Protein AF-A0A6J3CY09-F1 (afdb_monomer)

Foldseek 3Di:
DVVVVVVVVVVVVVVPPDDPAPPLLVLLVVLLVLLVLLLVFWAQPPFFFAFADAPDDPLCLQVRLQSLLVRLVRIDTNDPVCVVSSVVSNVSSNPRSDDDPVDHDPDHSVNGDGDTPNVRSVSVSVSSVVVSCVSVVVCVVVVVVVVVVVVVVVVVVVVVVVVVVVVVVVVPDD

InterPro domains:
  IPR003443 Interleukin-15/Interleukin-21 family [PF02372] (10-129)
  IPR003443 Interleukin-15/Interleukin-21 family [PTHR14356] (4-133)
  IPR009079 Four-helical cytokine-like, core [G3DSA:1.20.1250.70] (20-146)
  IPR009079 Four-helical cytokine-like, core [SSF47266] (6-138)

Radius of gyration: 26.11 Å; Cα contacts (8 Å, |Δi|>4): 141; chains: 1; bounding box: 59×50×76 Å

pLDDT: mean 73.61, std 18.9, range [31.91, 94.44]

Organism: Aythya fuligula (NCBI:txid219594)

Mean predicted aligned error: 14.26 Å

Nearest PDB structures (foldseek):
  3tgx-assembly5_J  TM=8.706E-01  e=1.732E-06  Homo sapiens
  3tgx-assembly6_L  TM=8.379E-01  e=5.590E-06  Homo sapiens
  3tgx-assembly2_D  TM=8.261E-01  e=8.424E-06  Homo sapiens
  2z3q-assembly1_A  TM=7.181E-01  e=8.615E-04  Homo sapiens
  2z3r-assembly1_A  TM=6.491E-01  e=2.199E-03  Homo sapiens

Solvent-accessible surface area (backbone atoms only — not comparable to full-atom values): 9999 Å² total; per-residue (Å²): 118,68,72,60,52,53,53,49,52,56,53,54,62,64,66,71,75,79,75,90,62,65,65,61,57,52,50,47,54,50,49,48,54,40,48,58,56,44,59,79,32,40,32,61,72,98,52,71,56,32,40,35,68,73,83,65,54,82,80,29,46,62,54,44,52,51,32,47,34,60,30,56,72,58,58,48,50,56,44,80,89,41,32,69,59,34,56,54,39,48,63,59,59,56,46,84,87,67,77,88,77,86,64,77,57,89,75,54,59,81,76,32,58,65,32,48,51,58,56,34,49,50,45,50,45,52,52,50,49,52,52,45,50,52,63,49,50,55,45,53,58,48,47,55,46,51,52,50,52,51,49,54,51,50,54,51,51,49,54,55,48,53,58,50,59,57,53,61,62,65,76,75,73,130

Secondary structure (DSSP, 8-state):
-HHHHHHHHHHHHHHTSSSSSHHHHHHHHHHHHHHHHHHHHB--SS----B---S--GGGHHHHHHHHHHHHTT--BSSSTTHHHHHHHHHHHTS--S---S---S--GGGSPB--HHHHHHHHHHHHHHHHHHHHHHHHHHHHHHHHHHHHHHHHHHHHHHHHHHHHTTTT--

Sequence (174 aa):
MERMIIFCMLFFCSSMVLTATPQKAMKYKQLLKTIDQLKDVVKDKDAELPHTPENPVDECLFTAVTCFQKGILKLQPKNSQVNSTFIKTVNILKRPILKDSGKQCESTCESYEKKTPKEFLQSFSKLMKKLYVKHVVQKETVGNSIESFAKIQKDHIYQFLLVNEMGDLVIKGN

Structure (mmCIF, N/CA/C/O backbone):
data_AF-A0A6J3CY09-F1
#
_entry.id   AF-A0A6J3CY09-F1
#
loop_
_atom_site.group_PDB
_atom_site.id
_atom_site.type_symbol
_atom_site.label_atom_id
_atom_site.label_alt_id
_atom_site.label_comp_id
_atom_site.label_asym_id
_atom_site.label_entity_id
_atom_site.label_seq_id
_atom_site.pdbx_PDB_ins_code
_atom_site.Cartn_x
_atom_site.Cartn_y
_atom_site.Cartn_z
_atom_site.occupancy
_atom_site.B_iso_or_equiv
_atom_site.auth_seq_id
_atom_site.auth_comp_id
_atom_site.auth_asym_id
_atom_site.auth_atom_id
_atom_site.pdbx_PDB_model_num
ATOM 1 N N . MET A 1 1 ? 39.972 -29.788 -26.356 1.00 52.06 1 MET A N 1
ATOM 2 C CA . MET A 1 1 ? 39.156 -29.336 -25.202 1.00 52.06 1 MET A CA 1
ATOM 3 C C . MET A 1 1 ? 38.568 -27.931 -25.385 1.00 52.06 1 MET A C 1
ATOM 5 O O . MET A 1 1 ? 37.606 -27.605 -24.707 1.00 52.06 1 MET A O 1
ATOM 9 N N . GLU A 1 2 ? 39.047 -27.131 -26.343 1.00 54.59 2 GLU A N 1
ATOM 10 C CA . GLU A 1 2 ? 38.562 -25.759 -26.597 1.00 54.59 2 GLU A CA 1
ATOM 11 C C . GLU A 1 2 ? 37.096 -25.672 -27.051 1.00 54.59 2 GLU A C 1
ATOM 13 O O . GLU A 1 2 ? 36.364 -24.798 -26.593 1.00 54.59 2 GLU A O 1
ATOM 18 N N . ARG A 1 3 ? 36.613 -26.619 -27.873 1.00 59.78 3 ARG A N 1
ATOM 19 C CA . ARG A 1 3 ? 35.208 -26.624 -28.329 1.00 59.78 3 ARG A CA 1
ATOM 20 C C . ARG A 1 3 ? 34.206 -26.792 -27.176 1.00 59.78 3 ARG A C 1
ATOM 22 O O . ARG A 1 3 ? 33.120 -26.231 -27.237 1.00 59.78 3 ARG A O 1
ATOM 29 N N . MET A 1 4 ? 34.583 -27.489 -26.100 1.00 65.06 4 MET A N 1
ATOM 30 C CA . MET A 1 4 ? 33.733 -27.679 -24.914 1.00 65.06 4 MET A CA 1
ATOM 31 C C . MET A 1 4 ? 33.558 -26.378 -24.112 1.00 65.06 4 MET A C 1
ATOM 33 O O . MET A 1 4 ? 32.485 -26.124 -23.573 1.00 65.06 4 MET A O 1
ATOM 37 N N . ILE A 1 5 ? 34.587 -25.523 -24.085 1.00 66.19 5 ILE A N 1
ATOM 38 C CA . ILE A 1 5 ? 34.571 -24.233 -23.377 1.00 66.19 5 ILE A CA 1
ATOM 39 C C . ILE A 1 5 ? 33.628 -23.243 -24.074 1.00 66.19 5 ILE A C 1
ATOM 41 O O . ILE A 1 5 ? 32.898 -22.516 -23.403 1.00 66.19 5 ILE A O 1
ATOM 45 N N . ILE A 1 6 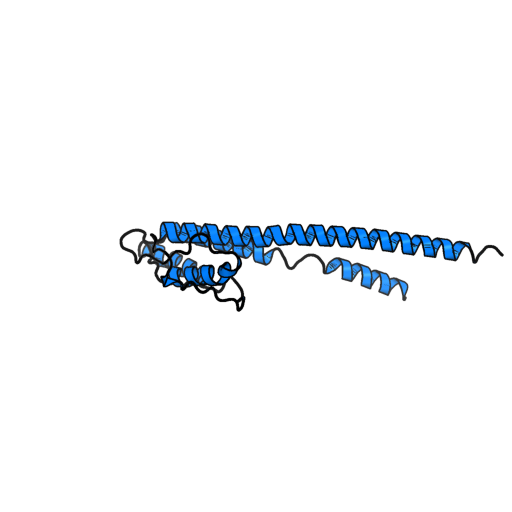? 33.582 -23.261 -25.411 1.00 65.19 6 ILE A N 1
ATOM 46 C CA . ILE A 1 6 ? 32.690 -22.402 -26.206 1.00 65.19 6 ILE A CA 1
ATOM 47 C C . ILE A 1 6 ? 31.219 -22.769 -25.958 1.00 65.19 6 ILE A C 1
ATOM 49 O O . ILE A 1 6 ? 30.402 -21.884 -25.705 1.00 65.19 6 ILE A O 1
ATOM 53 N N . PHE A 1 7 ? 30.881 -24.064 -25.941 1.00 59.38 7 PHE A N 1
ATOM 54 C CA . PHE A 1 7 ? 29.528 -24.517 -25.591 1.00 59.38 7 PHE A CA 1
ATOM 55 C C . PHE A 1 7 ? 29.140 -24.135 -24.159 1.00 59.38 7 PHE A C 1
ATOM 57 O O . PHE A 1 7 ? 28.015 -23.691 -23.934 1.00 59.38 7 PHE A O 1
ATOM 64 N N . CYS A 1 8 ? 30.069 -24.236 -23.203 1.00 55.56 8 CYS A N 1
ATOM 65 C CA . CYS A 1 8 ? 29.834 -23.794 -21.830 1.00 55.56 8 CYS A CA 1
ATOM 66 C C . CYS A 1 8 ? 29.591 -22.281 -21.743 1.00 55.56 8 CYS A C 1
ATOM 68 O O . CYS A 1 8 ? 28.641 -21.868 -21.086 1.00 55.56 8 CYS A O 1
ATOM 70 N N . MET A 1 9 ? 30.377 -21.453 -22.438 1.00 61.78 9 MET A N 1
ATOM 71 C CA . MET A 1 9 ? 30.157 -20.001 -22.493 1.00 61.78 9 MET A CA 1
ATOM 72 C C . MET A 1 9 ? 28.776 -19.663 -23.081 1.00 61.78 9 MET A C 1
ATOM 74 O O . MET A 1 9 ? 28.031 -18.887 -22.487 1.00 61.78 9 MET A O 1
ATOM 78 N N . LEU A 1 10 ? 28.370 -20.308 -24.180 1.0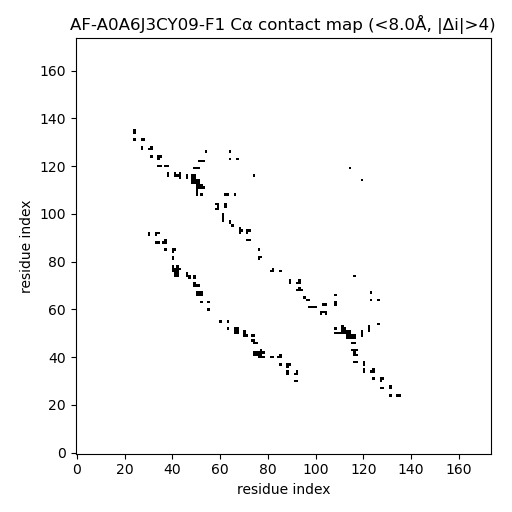0 61.31 10 LEU A N 1
ATOM 79 C CA . LEU A 1 10 ? 27.063 -20.075 -24.812 1.00 61.31 10 LEU A CA 1
ATOM 80 C C . LEU A 1 10 ? 25.881 -20.555 -23.943 1.00 61.31 10 LEU A C 1
ATOM 82 O O . LEU A 1 10 ? 24.854 -19.876 -23.851 1.00 61.31 10 LEU A O 1
ATOM 86 N N . PHE A 1 11 ? 26.027 -21.689 -23.254 1.00 57.47 11 PHE A N 1
ATOM 87 C CA . PHE A 1 11 ? 25.000 -22.243 -22.364 1.00 57.47 11 PHE A CA 1
ATOM 88 C C . PHE A 1 11 ? 24.839 -21.425 -21.069 1.00 57.47 11 PHE A C 1
ATOM 90 O O . PHE A 1 11 ? 23.716 -21.156 -20.631 1.00 57.47 11 PHE A O 1
ATOM 97 N N . PHE A 1 12 ? 25.945 -20.948 -20.487 1.00 53.91 12 PHE A N 1
ATOM 98 C CA . PHE A 1 12 ? 25.910 -20.074 -19.310 1.00 53.91 12 PHE A CA 1
ATOM 99 C C . PHE A 1 12 ? 25.369 -18.673 -19.637 1.00 53.91 12 PHE A C 1
ATOM 101 O O . PHE A 1 12 ? 24.571 -18.146 -18.859 1.00 53.91 12 PHE A O 1
ATOM 108 N N . CYS A 1 13 ? 25.689 -18.101 -20.806 1.00 51.88 13 CYS A N 1
ATOM 109 C CA . CYS A 1 13 ? 25.106 -16.829 -21.258 1.00 51.88 13 CYS A CA 1
ATOM 110 C C . CYS A 1 13 ? 23.584 -16.913 -21.468 1.00 51.88 13 CYS A C 1
ATOM 112 O O . CYS A 1 13 ? 22.866 -15.965 -21.153 1.00 51.88 13 CYS A O 1
ATOM 114 N N . SER A 1 14 ? 23.076 -18.063 -21.919 1.00 52.50 14 SER A N 1
ATOM 115 C CA . SER A 1 14 ? 21.634 -18.307 -22.092 1.00 52.50 14 SER A CA 1
ATOM 116 C C . SER A 1 14 ? 20.883 -18.424 -20.756 1.00 52.50 14 SER A C 1
ATOM 118 O O . SER A 1 14 ? 19.696 -18.114 -20.665 1.00 52.50 14 SER A O 1
ATOM 120 N N . SER A 1 15 ? 21.581 -18.841 -19.696 1.00 50.69 15 SER A N 1
ATOM 121 C CA . SER A 1 15 ? 20.988 -19.148 -18.388 1.00 50.69 15 SER A CA 1
ATOM 122 C C . SER A 1 15 ? 20.840 -17.924 -17.470 1.00 50.69 15 SER A C 1
ATOM 124 O O . SER A 1 15 ? 20.097 -17.974 -16.490 1.00 50.69 15 SER A O 1
ATOM 126 N N . MET A 1 16 ? 21.504 -16.802 -17.777 1.00 49.22 16 MET A N 1
ATOM 127 C CA . MET A 1 16 ? 21.447 -15.581 -16.954 1.00 49.22 16 MET A CA 1
ATOM 128 C C . MET A 1 16 ? 20.285 -14.630 -17.291 1.00 49.22 16 MET A C 1
ATOM 130 O O . MET A 1 16 ? 20.126 -13.607 -16.627 1.00 49.22 16 MET A O 1
ATOM 134 N N . VAL A 1 17 ? 19.443 -14.940 -18.283 1.00 53.47 17 VAL A N 1
ATOM 135 C CA . VAL A 1 17 ? 18.481 -13.956 -18.817 1.00 53.47 17 VAL A CA 1
ATOM 136 C C . VAL A 1 17 ? 17.146 -13.874 -18.055 1.00 53.47 17 VAL A C 1
ATOM 138 O O . VAL A 1 17 ? 16.421 -12.899 -18.239 1.00 53.47 17 VAL A O 1
ATOM 141 N N . LEU A 1 18 ? 16.785 -14.794 -17.144 1.00 51.09 18 LEU A N 1
ATOM 142 C CA . LEU A 1 18 ? 15.369 -14.866 -16.737 1.00 51.09 18 LEU A CA 1
ATOM 143 C C . LEU A 1 18 ? 15.044 -15.227 -15.278 1.00 51.09 18 LEU A C 1
ATOM 145 O O . LEU A 1 18 ? 14.261 -16.140 -15.048 1.00 51.09 18 LEU A O 1
ATOM 149 N N . THR A 1 19 ? 15.538 -14.504 -14.262 1.00 47.03 19 THR A N 1
ATOM 150 C CA . THR A 1 19 ? 15.050 -14.755 -12.875 1.00 47.03 19 THR A CA 1
ATOM 151 C C . THR A 1 19 ? 14.892 -13.555 -11.929 1.00 47.03 19 THR A C 1
ATOM 153 O O . THR A 1 19 ? 14.309 -13.710 -10.856 1.00 47.03 19 THR A O 1
ATOM 156 N N . ALA A 1 20 ? 15.266 -12.323 -12.288 1.00 50.03 20 ALA A N 1
ATOM 157 C CA . ALA A 1 20 ? 15.154 -11.181 -11.356 1.00 50.03 20 ALA A CA 1
ATOM 158 C C . ALA A 1 20 ? 13.727 -10.581 -11.213 1.00 50.03 20 ALA A C 1
ATOM 160 O O . ALA A 1 20 ? 13.505 -9.597 -10.498 1.00 50.03 20 ALA A O 1
ATOM 161 N N . THR A 1 21 ? 12.731 -11.130 -11.911 1.00 53.75 21 THR A N 1
ATOM 162 C CA . THR A 1 21 ? 11.445 -10.476 -12.199 1.00 53.75 21 THR A CA 1
ATOM 163 C C . THR A 1 21 ? 10.211 -10.938 -11.394 1.00 53.75 21 THR A C 1
ATOM 165 O O . THR A 1 21 ? 9.364 -10.060 -11.169 1.00 53.75 21 THR A O 1
ATOM 168 N N . PRO A 1 22 ? 10.070 -12.186 -10.888 1.00 61.81 22 PRO A N 1
ATOM 169 C CA . PRO A 1 22 ? 8.864 -12.616 -10.159 1.00 61.81 22 PRO A CA 1
ATOM 170 C C . PRO A 1 22 ? 8.693 -11.909 -8.809 1.00 61.81 22 PRO A C 1
ATOM 172 O O . PRO A 1 22 ? 7.585 -11.558 -8.404 1.00 61.81 22 PRO A O 1
ATOM 175 N N . GLN A 1 23 ? 9.806 -11.632 -8.125 1.00 68.25 23 GLN A N 1
ATOM 176 C CA . GLN A 1 23 ? 9.780 -11.165 -6.739 1.00 68.25 23 GLN A CA 1
ATOM 177 C C . GLN A 1 23 ? 9.115 -9.791 -6.573 1.00 68.25 23 GLN A C 1
ATOM 179 O O . GLN A 1 23 ? 8.347 -9.589 -5.636 1.00 68.25 23 GLN A O 1
ATOM 184 N N . LYS A 1 24 ? 9.371 -8.828 -7.472 1.00 70.50 24 LYS A N 1
ATOM 185 C CA . LYS A 1 24 ? 8.769 -7.482 -7.369 1.00 70.50 24 LYS A CA 1
ATOM 186 C C . LYS A 1 24 ? 7.265 -7.501 -7.653 1.00 70.50 24 LYS A C 1
ATOM 188 O O . LYS A 1 24 ? 6.509 -6.857 -6.936 1.00 70.50 24 LYS A O 1
ATOM 193 N N . ALA A 1 25 ? 6.823 -8.269 -8.649 1.00 75.50 25 ALA A N 1
ATOM 194 C CA . ALA A 1 25 ? 5.404 -8.400 -8.983 1.00 75.50 25 ALA A CA 1
ATOM 195 C C . ALA A 1 25 ? 4.612 -9.051 -7.835 1.00 75.50 25 ALA A C 1
ATOM 197 O O . ALA A 1 25 ? 3.548 -8.559 -7.457 1.00 75.50 25 ALA A O 1
ATOM 198 N N . MET A 1 26 ? 5.172 -10.100 -7.221 1.00 80.00 26 MET A N 1
ATOM 199 C CA . MET A 1 26 ? 4.592 -10.727 -6.031 1.00 80.00 26 MET A CA 1
ATOM 200 C C . MET A 1 26 ? 4.504 -9.751 -4.849 1.00 80.00 26 MET A C 1
ATOM 202 O O . MET A 1 26 ? 3.468 -9.704 -4.188 1.00 80.00 26 MET A O 1
ATOM 206 N N . LYS A 1 27 ? 5.531 -8.913 -4.630 1.00 84.44 27 LYS A N 1
ATOM 207 C CA . LYS A 1 27 ? 5.509 -7.863 -3.594 1.00 84.44 27 LYS A CA 1
ATOM 208 C C . LYS A 1 27 ? 4.362 -6.871 -3.799 1.00 84.44 27 LYS A C 1
ATOM 210 O O . LYS A 1 27 ? 3.620 -6.616 -2.858 1.00 84.44 27 LYS A O 1
ATOM 215 N N . TYR A 1 28 ? 4.157 -6.359 -5.014 1.00 84.12 28 TYR A N 1
ATOM 216 C CA . TYR A 1 28 ? 3.038 -5.444 -5.291 1.00 84.12 28 TYR A CA 1
ATOM 217 C C . TYR A 1 28 ? 1.672 -6.106 -5.100 1.00 84.12 28 TYR A C 1
ATOM 219 O O . TYR A 1 28 ? 0.778 -5.509 -4.503 1.00 84.12 28 TYR A O 1
ATOM 227 N N . LYS A 1 29 ? 1.517 -7.362 -5.533 1.00 86.81 29 LYS A N 1
ATOM 228 C CA . LYS A 1 29 ? 0.283 -8.129 -5.306 1.00 86.81 29 LYS A CA 1
ATOM 229 C C . LYS A 1 29 ? 0.005 -8.317 -3.811 1.00 86.81 29 LYS A C 1
ATOM 231 O O . LYS A 1 29 ? -1.133 -8.166 -3.371 1.00 86.81 29 LYS A O 1
ATOM 236 N N . GLN A 1 30 ? 1.043 -8.596 -3.021 1.00 90.56 30 GLN A N 1
ATOM 237 C CA . GLN A 1 30 ? 0.937 -8.701 -1.567 1.00 90.56 30 GLN A CA 1
ATOM 238 C C . GLN A 1 30 ? 0.557 -7.361 -0.922 1.00 90.56 30 GLN A C 1
ATOM 240 O O . GLN A 1 30 ? -0.294 -7.340 -0.033 1.00 90.56 30 GLN A O 1
ATOM 245 N N . LEU A 1 31 ? 1.137 -6.249 -1.383 1.00 91.06 31 LEU A N 1
ATOM 246 C CA . LEU A 1 31 ? 0.805 -4.906 -0.899 1.00 91.06 31 LEU A CA 1
ATOM 247 C C . LEU A 1 31 ? -0.657 -4.561 -1.181 1.00 91.06 31 LEU A C 1
ATOM 249 O O . LEU A 1 31 ? -1.352 -4.129 -0.269 1.00 91.06 31 LEU A O 1
ATOM 253 N N . LEU A 1 32 ? -1.153 -4.831 -2.391 1.00 91.94 32 LEU A N 1
ATOM 254 C CA . LEU A 1 32 ? -2.561 -4.616 -2.740 1.00 91.94 32 LEU A CA 1
ATOM 255 C C . LEU A 1 32 ? -3.503 -5.409 -1.829 1.00 91.94 32 LEU A C 1
ATOM 257 O O . LEU A 1 32 ? -4.424 -4.832 -1.259 1.00 91.94 32 LEU A O 1
ATOM 261 N N . LYS A 1 33 ? -3.212 -6.696 -1.602 1.00 92.94 33 LYS A N 1
ATOM 262 C CA . LYS A 1 33 ? -3.979 -7.527 -0.662 1.00 92.94 33 LYS A CA 1
ATOM 263 C C . LYS A 1 33 ? -3.941 -6.971 0.766 1.00 92.94 33 LYS A C 1
ATOM 265 O O . LYS A 1 33 ? -4.950 -6.994 1.459 1.00 92.94 33 LYS A O 1
ATOM 270 N N . THR A 1 34 ? -2.789 -6.462 1.198 1.00 93.12 34 THR A N 1
ATOM 271 C CA . THR A 1 34 ? -2.622 -5.853 2.528 1.00 93.12 34 THR A CA 1
ATOM 272 C C . THR A 1 34 ? -3.432 -4.558 2.655 1.00 93.12 34 THR A C 1
ATOM 274 O O . THR A 1 34 ? -4.033 -4.323 3.697 1.00 93.12 34 THR A O 1
ATOM 277 N N . ILE A 1 35 ? -3.491 -3.737 1.599 1.00 92.81 35 ILE A N 1
ATOM 278 C CA . ILE A 1 35 ? -4.316 -2.519 1.558 1.00 92.81 35 ILE A CA 1
ATOM 279 C C . ILE A 1 35 ? -5.799 -2.880 1.639 1.00 92.81 35 ILE A C 1
ATOM 281 O O . ILE A 1 35 ? -6.536 -2.240 2.382 1.00 92.81 35 ILE A O 1
ATOM 285 N N . ASP A 1 36 ? -6.233 -3.907 0.909 1.00 93.00 36 ASP A N 1
ATOM 286 C CA . ASP A 1 36 ? -7.626 -4.353 0.957 1.00 93.00 36 ASP A CA 1
ATOM 287 C C . ASP A 1 36 ? -7.994 -4.896 2.345 1.00 93.00 36 ASP A C 1
ATOM 289 O O . ASP A 1 36 ? -9.019 -4.502 2.886 1.00 93.00 36 ASP A O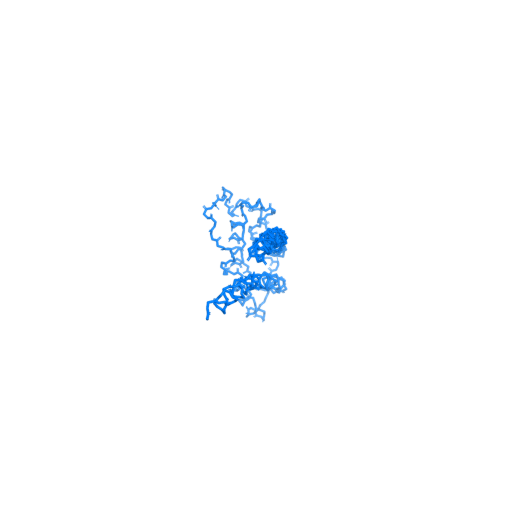 1
ATOM 293 N N . GLN A 1 37 ? -7.114 -5.673 2.988 1.00 93.12 37 GLN A N 1
ATOM 294 C CA . GLN A 1 37 ? -7.300 -6.088 4.386 1.00 93.12 37 GLN A CA 1
ATOM 295 C C . GLN A 1 37 ? -7.371 -4.901 5.357 1.00 93.12 37 GLN A C 1
ATOM 297 O O . GLN A 1 37 ? -8.136 -4.939 6.318 1.00 93.12 37 GLN A O 1
ATOM 302 N N . LEU A 1 38 ? -6.583 -3.846 5.120 1.00 92.88 38 LEU A N 1
ATOM 303 C CA . LEU A 1 38 ? -6.571 -2.656 5.970 1.00 92.88 38 LEU A CA 1
ATOM 304 C C . LEU A 1 38 ? -7.910 -1.894 5.921 1.00 92.88 38 LEU A C 1
ATOM 306 O O . LEU A 1 38 ? -8.310 -1.321 6.932 1.00 92.88 38 LEU A O 1
ATOM 310 N N . LYS A 1 39 ? -8.637 -1.930 4.793 1.00 91.69 39 LYS A N 1
ATOM 311 C CA . LYS A 1 39 ? -9.944 -1.257 4.643 1.00 91.69 39 LYS A CA 1
ATOM 312 C C . LYS A 1 39 ? -11.008 -1.782 5.605 1.00 91.69 39 LYS A C 1
ATOM 314 O O . LYS A 1 39 ? -11.830 -0.999 6.074 1.00 91.69 39 LYS A O 1
ATOM 319 N N . ASP A 1 40 ? -10.982 -3.074 5.917 1.00 91.00 40 ASP A N 1
ATOM 320 C CA . ASP A 1 40 ? -11.994 -3.699 6.777 1.00 91.00 40 ASP A CA 1
ATOM 321 C C . ASP A 1 40 ? -11.720 -3.478 8.272 1.00 91.00 40 ASP A C 1
ATOM 323 O O . ASP A 1 40 ? -12.635 -3.531 9.102 1.00 91.00 40 ASP A O 1
ATOM 327 N N . VAL A 1 41 ? -10.457 -3.214 8.622 1.00 92.38 41 VAL A N 1
ATOM 328 C CA . VAL A 1 41 ? -9.987 -3.099 10.012 1.00 92.38 41 VAL A CA 1
ATOM 329 C C . VAL A 1 41 ? -9.711 -1.660 10.451 1.00 92.38 41 VAL A C 1
ATOM 331 O O . VAL A 1 41 ? -9.389 -1.445 11.619 1.00 92.38 41 VAL A O 1
ATOM 334 N N . VAL A 1 42 ? -9.844 -0.676 9.557 1.00 92.25 42 VAL A N 1
ATOM 335 C CA . VAL A 1 42 ? -9.669 0.749 9.871 1.00 92.25 42 VAL A CA 1
ATOM 336 C C . VAL A 1 42 ? -10.970 1.383 10.369 1.00 92.25 42 VAL A C 1
ATOM 338 O O . VAL A 1 42 ? -12.073 1.042 9.931 1.00 92.25 42 VAL A O 1
ATOM 341 N N . LYS A 1 43 ? -10.844 2.323 11.304 1.00 91.06 43 LYS A N 1
ATOM 342 C CA . LYS A 1 43 ? -11.937 3.192 11.735 1.00 91.06 43 LYS A CA 1
ATOM 343 C C . LYS A 1 43 ? -12.201 4.235 10.648 1.00 91.06 43 LYS A C 1
ATOM 345 O O . LYS A 1 43 ? -11.296 4.964 10.268 1.00 91.06 43 LYS A O 1
ATOM 350 N N . ASP A 1 44 ? -13.432 4.287 10.155 1.00 84.00 44 ASP A N 1
ATOM 351 C CA . ASP A 1 44 ? -13.821 5.167 9.043 1.00 84.00 44 ASP A CA 1
ATOM 352 C C . ASP A 1 44 ? -14.464 6.479 9.516 1.00 84.00 44 ASP A C 1
ATOM 354 O O . ASP A 1 44 ? -14.262 7.532 8.921 1.00 84.00 44 ASP A O 1
ATOM 358 N N . LYS A 1 45 ? -15.219 6.419 10.618 1.00 78.88 45 LYS A N 1
ATOM 359 C CA . LYS A 1 45 ? -15.891 7.575 11.224 1.00 78.88 45 LYS A CA 1
ATOM 360 C C . LYS A 1 45 ? -15.035 8.159 12.346 1.00 78.88 45 LYS A C 1
ATOM 362 O O . LYS A 1 45 ? -14.405 7.401 13.086 1.00 78.88 45 LYS A O 1
ATOM 367 N N . ASP A 1 46 ? -15.023 9.484 12.475 1.00 74.81 46 ASP A N 1
ATOM 368 C CA . ASP A 1 46 ? -14.345 10.208 13.565 1.00 74.81 46 ASP A CA 1
ATOM 369 C C . ASP A 1 46 ? -12.849 9.865 13.686 1.00 74.81 46 ASP A C 1
ATOM 371 O O . ASP A 1 46 ? -12.320 9.676 14.786 1.00 74.81 46 ASP A O 1
ATOM 375 N N . ALA A 1 47 ? -12.191 9.676 12.544 1.00 79.75 47 ALA A N 1
ATOM 376 C CA . ALA A 1 47 ? -10.757 9.443 12.434 1.00 79.75 47 ALA A CA 1
ATOM 377 C C . ALA A 1 47 ? -10.082 10.672 11.813 1.00 79.75 47 ALA A C 1
ATOM 379 O O . ALA A 1 47 ? -10.713 11.419 11.061 1.00 79.75 47 ALA A O 1
ATOM 380 N N . GLU A 1 48 ? -8.799 10.884 12.115 1.00 84.38 48 GLU A N 1
ATOM 381 C CA . GLU A 1 48 ? -8.020 11.933 11.453 1.00 84.38 48 GLU A CA 1
ATOM 382 C C . GLU A 1 48 ? -8.014 11.672 9.942 1.00 84.38 48 GLU A C 1
ATOM 384 O O . GLU A 1 48 ? -7.694 10.568 9.503 1.00 84.38 48 GLU A O 1
ATOM 389 N N . LEU A 1 49 ? -8.387 12.681 9.152 1.00 88.19 49 LEU A N 1
ATOM 390 C CA . LEU A 1 49 ? -8.450 12.572 7.697 1.00 88.19 49 LEU A CA 1
ATOM 391 C C . LEU A 1 49 ? -7.033 12.682 7.108 1.00 88.19 49 LEU A C 1
ATOM 393 O O . LEU A 1 49 ? -6.435 13.766 7.166 1.00 88.19 49 LEU A O 1
ATOM 397 N N . PRO A 1 50 ? -6.463 11.600 6.544 1.00 87.81 50 PRO A N 1
ATOM 398 C CA . PRO A 1 50 ? -5.145 11.656 5.934 1.00 87.81 50 PRO A CA 1
ATOM 399 C C . PRO A 1 50 ? -5.161 12.433 4.611 1.00 87.81 50 PRO A C 1
ATOM 401 O O . PRO A 1 50 ? -6.107 12.375 3.818 1.00 87.81 50 PRO A O 1
ATOM 404 N N . HIS A 1 51 ? -4.052 13.120 4.344 1.00 88.69 51 HIS A N 1
ATOM 405 C CA . HIS A 1 51 ? -3.798 13.746 3.051 1.00 88.69 51 HIS A CA 1
ATOM 406 C C . HIS A 1 51 ? -3.664 12.680 1.962 1.00 88.69 51 HIS A C 1
ATOM 408 O O . HIS A 1 51 ? -2.893 11.726 2.107 1.00 88.69 51 HIS A O 1
ATOM 414 N N . THR A 1 52 ? -4.414 12.846 0.875 1.00 88.44 52 THR A N 1
ATOM 415 C CA . THR A 1 52 ? -4.560 11.835 -0.172 1.00 88.44 52 THR A CA 1
ATOM 416 C C . THR A 1 52 ? -4.117 12.391 -1.522 1.00 88.44 52 THR A C 1
ATOM 418 O O . THR A 1 52 ? -4.884 13.106 -2.165 1.00 88.44 52 THR A O 1
ATOM 421 N N . PRO A 1 53 ? -2.910 12.041 -1.999 1.00 85.00 53 PRO A N 1
ATOM 422 C CA . PRO A 1 53 ? -2.494 12.361 -3.356 1.00 85.00 53 PRO A CA 1
ATOM 423 C C . PRO A 1 53 ? -3.410 11.700 -4.387 1.00 85.00 53 PRO A C 1
ATOM 425 O O . PRO A 1 53 ? -3.470 10.471 -4.486 1.00 85.00 53 PRO A O 1
ATOM 428 N N . GLU A 1 54 ? -4.113 12.512 -5.169 1.00 79.88 54 GLU A N 1
ATOM 429 C CA . GLU A 1 54 ? -4.935 12.041 -6.278 1.00 79.88 54 GLU A CA 1
ATOM 430 C C . GLU A 1 54 ? -4.157 12.164 -7.588 1.00 79.88 54 GLU A C 1
ATOM 432 O O . GLU A 1 54 ? -3.645 13.226 -7.921 1.00 79.88 54 GLU A O 1
ATOM 437 N N . ASN A 1 55 ? -4.040 11.049 -8.313 1.00 73.44 55 ASN A N 1
ATOM 438 C CA . ASN A 1 55 ? -3.400 10.967 -9.630 1.00 73.44 55 ASN A CA 1
ATOM 439 C C . ASN A 1 55 ? -2.041 11.691 -9.738 1.00 73.44 55 ASN A C 1
ATOM 441 O O . ASN A 1 55 ? -1.874 12.552 -10.601 1.00 73.44 55 ASN A O 1
ATOM 445 N N . PRO A 1 56 ? -1.037 11.323 -8.919 1.00 77.69 56 PRO A N 1
ATOM 446 C CA . PRO A 1 56 ? 0.282 11.933 -9.014 1.00 77.69 56 PRO A CA 1
ATOM 447 C C . PRO A 1 56 ? 0.890 11.732 -10.408 1.00 77.69 56 PRO A C 1
ATOM 449 O O . PRO A 1 56 ? 0.803 10.641 -11.001 1.00 77.69 56 PRO A O 1
ATOM 452 N N . VAL A 1 57 ? 1.541 12.793 -10.895 1.00 78.44 57 VAL A N 1
ATOM 453 C CA . VAL A 1 57 ? 2.386 12.763 -12.094 1.00 78.44 57 VAL A CA 1
ATOM 454 C C . VAL A 1 57 ? 3.453 11.685 -11.914 1.00 78.44 57 VAL A C 1
ATOM 456 O O . VAL A 1 57 ? 3.877 11.369 -10.801 1.00 78.44 57 VAL A O 1
ATOM 459 N N . ASP A 1 58 ? 3.873 11.082 -13.017 1.00 77.31 58 ASP A N 1
ATOM 460 C CA . ASP A 1 58 ? 4.751 9.916 -13.009 1.00 77.31 58 ASP A CA 1
ATOM 461 C C . ASP A 1 58 ? 6.102 10.149 -12.326 1.00 77.31 58 ASP A C 1
ATOM 463 O O . ASP A 1 58 ? 6.645 9.238 -11.701 1.00 77.31 58 ASP A O 1
ATOM 467 N N . GLU A 1 59 ? 6.606 11.375 -12.384 1.00 77.25 59 GLU A N 1
ATOM 468 C CA . GLU A 1 59 ? 7.844 11.789 -11.724 1.00 77.25 59 GLU A CA 1
ATOM 469 C C . GLU A 1 59 ? 7.677 11.942 -10.203 1.00 77.25 59 GLU A C 1
ATOM 471 O O . GLU A 1 59 ? 8.643 11.814 -9.457 1.00 77.25 59 GLU A O 1
ATOM 476 N N . CYS A 1 60 ? 6.436 12.109 -9.732 1.00 85.00 60 CYS A N 1
ATOM 477 C CA . CYS A 1 60 ? 6.075 12.311 -8.327 1.00 85.00 60 CYS A CA 1
ATOM 478 C C . CYS A 1 60 ? 5.602 11.043 -7.619 1.00 85.00 60 CYS A C 1
ATOM 480 O O . CYS A 1 60 ? 5.169 11.099 -6.466 1.00 85.00 60 CYS A O 1
ATOM 482 N N . LEU A 1 61 ? 5.674 9.882 -8.278 1.00 85.81 61 LEU A N 1
ATOM 483 C CA . LEU A 1 61 ? 5.199 8.617 -7.714 1.00 85.81 61 LEU A CA 1
ATOM 484 C C . LEU A 1 61 ? 5.907 8.270 -6.398 1.00 85.81 61 LEU A C 1
ATOM 486 O O . LEU A 1 61 ? 5.257 7.784 -5.474 1.00 85.81 61 LEU A O 1
ATOM 490 N N . PHE A 1 62 ? 7.209 8.551 -6.285 1.00 85.81 62 PHE A N 1
ATOM 491 C CA . PHE A 1 62 ? 7.968 8.323 -5.053 1.00 85.81 62 PHE A CA 1
ATOM 492 C C . PHE A 1 62 ? 7.462 9.192 -3.892 1.00 85.81 62 PHE A C 1
ATOM 494 O O . PHE A 1 62 ? 7.147 8.670 -2.816 1.00 85.81 62 PHE A O 1
ATOM 501 N N . THR A 1 63 ? 7.309 10.499 -4.126 1.00 86.69 63 THR A N 1
ATOM 502 C CA . THR A 1 63 ? 6.763 11.443 -3.141 1.00 86.69 63 THR A CA 1
ATOM 503 C C . THR A 1 63 ? 5.348 11.048 -2.732 1.00 86.69 63 THR A C 1
ATOM 505 O O . THR A 1 63 ? 5.058 10.962 -1.540 1.00 86.69 63 THR A O 1
ATOM 508 N N . ALA A 1 64 ? 4.487 10.707 -3.694 1.00 89.25 64 ALA A N 1
ATOM 509 C CA . ALA A 1 64 ? 3.116 10.295 -3.418 1.00 89.25 64 ALA A CA 1
ATOM 510 C C . ALA A 1 64 ? 3.054 9.022 -2.561 1.00 89.25 64 ALA A C 1
ATOM 512 O O . ALA A 1 64 ? 2.342 8.999 -1.558 1.00 89.25 64 ALA A O 1
ATOM 513 N N . VAL A 1 65 ? 3.835 7.984 -2.893 1.00 89.75 65 VAL A N 1
ATOM 514 C CA . VAL A 1 65 ? 3.926 6.762 -2.071 1.00 89.75 65 VAL A CA 1
ATOM 515 C C . VAL A 1 65 ? 4.392 7.093 -0.655 1.00 89.75 65 VAL A C 1
ATOM 517 O O . VAL A 1 65 ? 3.808 6.596 0.305 1.00 89.75 65 VAL A O 1
ATOM 520 N N . THR A 1 66 ? 5.389 7.963 -0.509 1.00 89.38 66 THR A N 1
ATOM 521 C CA . THR A 1 66 ? 5.889 8.391 0.804 1.00 89.38 66 THR A CA 1
ATOM 522 C C . THR A 1 66 ? 4.814 9.137 1.604 1.00 89.38 66 THR A C 1
ATOM 524 O O . THR A 1 66 ? 4.672 8.907 2.807 1.00 89.38 66 THR A O 1
ATOM 527 N N . CYS A 1 67 ? 3.999 9.974 0.954 1.00 90.06 67 CYS A N 1
ATOM 528 C CA . CYS A 1 67 ? 2.855 10.623 1.596 1.00 90.06 67 CYS A CA 1
ATOM 529 C C . CYS A 1 67 ? 1.822 9.603 2.085 1.00 90.06 67 CYS A C 1
ATOM 531 O O . CYS A 1 67 ? 1.381 9.694 3.230 1.00 90.06 67 CYS A O 1
ATOM 533 N N . PHE A 1 68 ? 1.502 8.582 1.283 1.00 91.44 68 PHE A N 1
ATOM 534 C CA . PHE A 1 68 ? 0.636 7.488 1.728 1.00 91.44 68 PHE A CA 1
ATOM 535 C C . PHE A 1 68 ? 1.236 6.736 2.924 1.00 91.44 68 PHE A C 1
ATOM 537 O O . PHE A 1 68 ? 0.536 6.473 3.894 1.00 91.44 68 PHE A O 1
ATOM 544 N N . GLN A 1 69 ? 2.536 6.441 2.925 1.00 92.00 69 GLN A N 1
ATOM 545 C CA . GLN A 1 69 ? 3.185 5.759 4.053 1.00 92.00 69 GLN A CA 1
ATOM 546 C C . GLN A 1 69 ? 3.100 6.558 5.354 1.00 92.00 69 GLN A C 1
ATOM 548 O O . GLN A 1 69 ? 2.810 5.984 6.402 1.00 92.00 69 GLN A O 1
ATOM 553 N N . LYS A 1 70 ? 3.292 7.881 5.285 1.00 90.44 70 LYS A N 1
ATOM 554 C CA . LYS A 1 70 ? 3.095 8.783 6.428 1.00 90.44 70 LYS A CA 1
ATOM 555 C C . LYS A 1 70 ? 1.623 8.848 6.848 1.00 90.44 70 LYS A C 1
ATOM 557 O O . LYS A 1 70 ? 1.333 8.811 8.039 1.00 90.44 70 LYS A O 1
ATOM 562 N N . GLY A 1 71 ? 0.698 8.890 5.888 1.00 89.88 71 GLY A N 1
ATOM 563 C CA . GLY A 1 71 ? -0.745 8.908 6.141 1.00 89.88 71 GLY A CA 1
ATOM 564 C C . GLY A 1 71 ? -1.263 7.638 6.822 1.00 89.88 71 GLY A C 1
ATOM 565 O O . GLY A 1 71 ? -2.117 7.722 7.696 1.00 89.88 71 GLY A O 1
ATOM 566 N N . ILE A 1 72 ? -0.696 6.467 6.510 1.00 92.31 72 ILE A N 1
ATOM 567 C CA . ILE A 1 72 ? -1.072 5.190 7.141 1.00 92.31 72 ILE A CA 1
ATOM 568 C C . ILE A 1 72 ? -0.816 5.201 8.652 1.00 92.31 72 ILE A C 1
ATOM 570 O O . ILE A 1 72 ? -1.569 4.581 9.398 1.00 92.31 72 ILE A O 1
ATOM 574 N N . LEU A 1 73 ? 0.209 5.921 9.118 1.00 90.38 73 LEU A N 1
ATOM 575 C CA . LEU A 1 73 ? 0.521 6.032 10.547 1.00 90.38 73 LEU A CA 1
ATOM 576 C C . LEU A 1 73 ? -0.526 6.836 11.330 1.00 90.38 73 LEU A C 1
ATOM 578 O O . LEU A 1 73 ? -0.589 6.712 12.548 1.00 90.38 73 LEU A O 1
ATOM 582 N N . LYS A 1 74 ? -1.339 7.639 10.636 1.00 89.62 74 LYS A N 1
ATOM 583 C CA . LYS A 1 74 ? -2.426 8.435 11.221 1.00 89.62 74 LYS A CA 1
ATOM 584 C C . LYS A 1 74 ? -3.745 7.666 11.314 1.00 89.62 74 LYS A C 1
ATOM 586 O O . LYS A 1 74 ? -4.690 8.125 11.948 1.00 89.62 74 LYS A O 1
ATOM 591 N N . LEU A 1 75 ? -3.827 6.500 10.672 1.00 90.81 75 LEU A N 1
ATOM 592 C CA . LEU A 1 75 ? -5.018 5.663 10.714 1.00 90.81 75 LEU A CA 1
ATOM 593 C C . LEU A 1 75 ? -5.194 5.042 12.101 1.00 90.81 75 LEU A C 1
ATOM 595 O O . LEU A 1 75 ? -4.229 4.792 12.821 1.00 90.81 75 LEU A O 1
ATOM 599 N N . GLN A 1 76 ? -6.443 4.744 12.448 1.00 92.19 76 GLN A N 1
ATOM 600 C CA . GLN A 1 76 ? -6.788 4.087 13.705 1.00 92.19 76 GLN A CA 1
ATOM 601 C C . GLN A 1 76 ? -7.504 2.759 13.447 1.00 92.19 76 GLN A C 1
ATOM 603 O O . GLN A 1 76 ? -8.261 2.646 12.476 1.00 92.19 76 GLN A O 1
ATOM 608 N N . PRO A 1 77 ? -7.302 1.745 14.305 1.00 93.62 77 PRO A N 1
ATOM 609 C CA . PRO A 1 77 ? -8.042 0.497 14.215 1.00 93.62 77 PRO A CA 1
ATOM 610 C C . PRO A 1 77 ? -9.525 0.731 14.515 1.00 93.62 77 PRO A C 1
ATOM 612 O O . PRO A 1 77 ? -9.888 1.548 15.359 1.00 93.62 77 PRO A O 1
ATOM 615 N N . LYS A 1 78 ? -10.394 -0.036 13.856 1.00 91.69 78 LYS A N 1
ATOM 616 C CA . LYS A 1 78 ? -11.850 0.024 14.044 1.00 91.69 78 LYS A CA 1
ATOM 617 C C . LYS A 1 78 ? -12.274 -0.294 15.482 1.00 91.69 78 LYS A C 1
ATOM 619 O O . LYS A 1 78 ? -13.211 0.310 15.992 1.00 91.69 78 LYS A O 1
ATOM 624 N N . ASN A 1 79 ? -11.618 -1.269 16.109 1.00 91.12 79 ASN A N 1
ATOM 625 C CA . ASN A 1 79 ? -11.835 -1.679 17.495 1.00 91.12 79 ASN A CA 1
ATOM 626 C C . ASN A 1 79 ? -10.601 -2.435 18.031 1.00 91.12 79 ASN A C 1
ATOM 628 O O . ASN A 1 79 ? -9.668 -2.742 17.283 1.00 91.12 79 ASN A O 1
ATOM 632 N N . SER A 1 80 ? -10.597 -2.757 19.326 1.00 90.88 80 SER A N 1
ATOM 633 C CA . SER A 1 80 ? -9.505 -3.4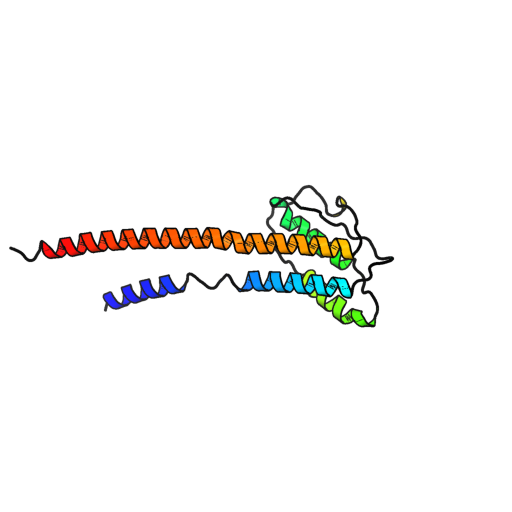90 19.982 1.00 90.88 80 SER A CA 1
ATOM 634 C C . SER A 1 80 ? -9.324 -4.918 19.451 1.00 90.88 80 SER A C 1
ATOM 636 O O . SER A 1 80 ? -8.195 -5.400 19.378 1.00 90.88 80 SER A O 1
ATOM 638 N N . GLN A 1 81 ? -10.406 -5.574 19.020 1.00 92.38 81 GLN A N 1
ATOM 639 C CA . GLN A 1 81 ? -10.384 -6.951 18.517 1.00 92.38 81 GLN A CA 1
ATOM 640 C C . GLN A 1 81 ? -9.550 -7.089 17.235 1.00 92.38 81 GLN A C 1
ATOM 642 O O . GLN A 1 81 ? -8.819 -8.064 17.072 1.00 92.38 81 GLN A O 1
ATOM 647 N N . VAL A 1 82 ? -9.614 -6.098 16.339 1.00 93.25 82 VAL A N 1
ATOM 648 C CA . VAL A 1 82 ? -8.852 -6.101 15.077 1.00 93.25 82 VAL A CA 1
ATOM 649 C C . VAL A 1 82 ? -7.490 -5.410 15.183 1.00 93.25 82 VAL A C 1
ATOM 651 O O . VAL A 1 82 ? -6.743 -5.386 14.203 1.00 93.25 82 VAL A O 1
ATOM 654 N N . ASN A 1 83 ? -7.129 -4.878 16.356 1.00 93.56 83 ASN A N 1
ATOM 655 C CA . ASN A 1 83 ? -5.917 -4.079 16.547 1.00 93.56 83 ASN A CA 1
ATOM 656 C C . ASN A 1 83 ? -4.635 -4.841 16.168 1.00 93.56 83 ASN A C 1
ATOM 658 O O . ASN A 1 83 ? -3.761 -4.299 15.500 1.00 93.56 83 ASN A O 1
ATOM 662 N N . SER A 1 84 ? -4.534 -6.127 16.509 1.00 93.88 84 SER A N 1
ATOM 663 C CA . SER A 1 84 ? -3.375 -6.954 16.139 1.00 93.88 84 SER A CA 1
ATOM 664 C C . SER A 1 84 ? -3.195 -7.055 14.616 1.00 93.88 84 SER A C 1
ATOM 666 O O . SER A 1 84 ? -2.081 -6.932 14.098 1.00 93.88 84 SER A O 1
ATOM 668 N N . THR A 1 85 ? -4.301 -7.211 13.883 1.00 94.06 85 THR A N 1
ATOM 669 C CA . THR A 1 85 ? -4.320 -7.264 12.414 1.00 94.06 85 THR A CA 1
ATOM 670 C C . THR A 1 85 ? -4.012 -5.895 11.810 1.00 94.06 85 THR A C 1
ATOM 672 O O . THR A 1 85 ? -3.230 -5.800 10.861 1.00 94.06 85 THR A O 1
ATOM 675 N N . PHE A 1 86 ? -4.554 -4.827 12.393 1.00 94.12 86 PHE A N 1
ATOM 676 C CA . PHE A 1 86 ? -4.252 -3.450 12.012 1.00 94.12 86 PHE A CA 1
ATOM 677 C C . PHE A 1 86 ? -2.752 -3.140 12.154 1.00 94.12 86 PHE A C 1
ATOM 679 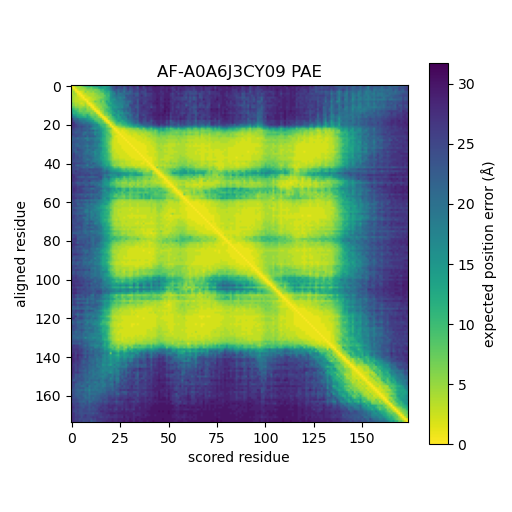O O . PHE A 1 86 ? -2.101 -2.764 11.183 1.00 94.12 86 PHE A O 1
ATOM 686 N N . ILE A 1 87 ? -2.153 -3.400 13.318 1.00 93.81 87 ILE A N 1
ATOM 687 C CA . ILE A 1 87 ? -0.722 -3.155 13.550 1.00 93.81 87 ILE A CA 1
ATOM 688 C C . ILE A 1 87 ? 0.142 -3.969 12.581 1.00 93.81 87 ILE A C 1
ATOM 690 O O . ILE A 1 87 ? 1.119 -3.457 12.030 1.00 93.81 87 ILE A O 1
ATOM 694 N N . LYS A 1 88 ? -0.227 -5.228 12.312 1.00 94.44 88 LYS A N 1
ATOM 695 C CA . LYS A 1 88 ? 0.487 -6.080 11.351 1.00 94.44 88 LYS A CA 1
ATOM 696 C C . LYS A 1 88 ? 0.442 -5.511 9.930 1.00 94.44 88 LYS A C 1
ATOM 698 O O . LYS A 1 88 ? 1.477 -5.461 9.268 1.00 94.44 88 LYS A O 1
ATOM 703 N N . THR A 1 89 ? -0.729 -5.079 9.467 1.00 93.12 89 THR A N 1
ATOM 704 C CA . THR A 1 89 ? -0.917 -4.525 8.114 1.00 93.12 89 THR A CA 1
ATOM 705 C C . THR A 1 89 ? -0.221 -3.170 7.958 1.00 93.12 89 THR A C 1
ATOM 707 O O . THR A 1 89 ? 0.544 -2.987 7.010 1.00 93.12 89 THR A O 1
ATOM 710 N N . VAL A 1 90 ? -0.350 -2.269 8.937 1.00 93.19 90 VAL A N 1
ATOM 711 C CA . VAL A 1 90 ? 0.381 -0.989 8.992 1.00 93.19 90 VAL A CA 1
ATOM 712 C C . VAL A 1 90 ? 1.896 -1.206 8.957 1.00 93.19 90 VAL A C 1
ATOM 714 O O . VAL A 1 90 ? 2.603 -0.547 8.196 1.00 93.19 90 VAL A O 1
ATOM 717 N N . ASN A 1 91 ? 2.414 -2.179 9.713 1.00 92.44 91 ASN A N 1
ATOM 718 C CA . ASN A 1 91 ? 3.847 -2.487 9.744 1.00 92.44 91 ASN A CA 1
ATOM 719 C C . ASN A 1 91 ? 4.409 -3.003 8.413 1.00 92.44 91 ASN A C 1
ATOM 721 O O . ASN A 1 91 ? 5.611 -2.868 8.173 1.00 92.44 91 ASN A O 1
ATOM 725 N N . ILE A 1 92 ? 3.573 -3.603 7.565 1.00 91.62 92 ILE A N 1
ATOM 726 C CA . ILE A 1 92 ? 3.958 -4.018 6.213 1.00 91.62 92 ILE A CA 1
ATOM 727 C C . ILE A 1 92 ? 3.978 -2.799 5.289 1.00 91.62 92 ILE A C 1
ATOM 729 O O . ILE A 1 92 ? 4.956 -2.597 4.573 1.00 91.62 92 ILE A O 1
ATOM 733 N N . LEU A 1 93 ? 2.931 -1.973 5.335 1.00 91.31 93 LEU A N 1
ATOM 734 C CA . LEU A 1 93 ? 2.757 -0.849 4.413 1.00 91.31 93 LEU A CA 1
ATOM 735 C C . LEU A 1 93 ? 3.670 0.348 4.719 1.00 91.31 93 LEU A C 1
ATOM 737 O O . LEU A 1 93 ? 4.037 1.075 3.799 1.00 91.31 93 LEU A O 1
ATOM 741 N N . LYS A 1 94 ? 4.098 0.526 5.977 1.00 90.25 94 LYS A N 1
ATOM 742 C CA . LYS A 1 94 ? 5.040 1.591 6.367 1.00 90.25 94 LYS A CA 1
ATOM 743 C C . LYS A 1 94 ? 6.454 1.403 5.807 1.00 90.25 94 LYS A C 1
ATOM 745 O O . LYS A 1 94 ? 7.247 2.337 5.826 1.00 90.25 94 LYS A O 1
ATOM 750 N N . ARG A 1 95 ? 6.814 0.188 5.375 1.00 88.38 95 ARG A N 1
ATOM 751 C CA . ARG A 1 95 ? 8.167 -0.111 4.880 1.00 88.38 95 ARG A CA 1
ATOM 752 C C . ARG A 1 95 ? 8.375 0.530 3.511 1.00 88.38 95 ARG A C 1
ATOM 754 O O . ARG A 1 95 ? 7.469 0.408 2.693 1.00 88.38 95 ARG A O 1
ATOM 761 N N . PRO A 1 96 ? 9.545 1.126 3.216 1.00 83.75 96 PRO A N 1
ATOM 762 C CA . PRO A 1 96 ? 9.835 1.720 1.911 1.00 83.75 96 PRO A CA 1
ATOM 763 C C . PRO A 1 96 ? 9.525 0.751 0.759 1.00 83.75 96 PRO A C 1
ATOM 765 O O . PRO A 1 96 ? 10.090 -0.343 0.690 1.00 83.75 96 PRO A O 1
ATOM 768 N N . ILE A 1 97 ? 8.595 1.136 -0.120 1.00 83.50 97 ILE A N 1
ATOM 769 C CA . ILE A 1 97 ? 8.157 0.311 -1.263 1.00 83.50 97 ILE A CA 1
ATOM 770 C C . ILE A 1 97 ? 9.016 0.615 -2.495 1.00 83.50 97 ILE A C 1
ATOM 772 O O . ILE A 1 97 ? 9.374 -0.288 -3.253 1.00 83.50 97 ILE A O 1
ATOM 776 N N . LEU A 1 98 ? 9.361 1.888 -2.674 1.00 80.88 98 LEU A N 1
ATOM 777 C CA . LEU A 1 98 ? 10.177 2.393 -3.769 1.00 80.88 98 LEU A CA 1
ATOM 778 C C . LEU A 1 98 ? 11.553 2.812 -3.245 1.00 80.88 98 LEU A C 1
ATOM 780 O O . LEU A 1 98 ? 11.693 3.205 -2.088 1.00 80.88 98 LEU A O 1
ATOM 784 N N . LYS A 1 99 ? 12.569 2.710 -4.107 1.00 77.88 99 LYS A N 1
ATOM 785 C CA . LYS A 1 99 ? 13.872 3.332 -3.851 1.00 77.88 99 LYS A CA 1
ATOM 786 C C . LYS A 1 99 ? 13.755 4.829 -4.118 1.00 77.88 99 LYS A C 1
ATOM 788 O O . LYS A 1 99 ? 13.029 5.210 -5.035 1.00 77.88 99 LYS A O 1
ATOM 793 N N . ASP A 1 100 ? 14.469 5.625 -3.333 1.00 74.06 100 ASP A N 1
ATOM 794 C CA . ASP A 1 100 ? 14.521 7.070 -3.524 1.00 74.06 100 ASP A CA 1
ATOM 795 C C . ASP A 1 100 ? 15.047 7.397 -4.924 1.00 74.06 100 ASP A C 1
ATOM 797 O O . ASP A 1 100 ? 16.098 6.905 -5.342 1.00 74.06 100 ASP A O 1
ATOM 801 N N . SER A 1 101 ? 14.258 8.167 -5.668 1.00 69.00 101 SER A N 1
ATOM 802 C CA . SER A 1 101 ? 14.597 8.632 -7.007 1.00 69.00 101 SER A CA 1
ATOM 803 C C . SER A 1 101 ? 15.454 9.898 -6.993 1.00 69.00 101 SER A C 1
ATOM 805 O O . SER A 1 101 ? 15.852 10.343 -8.067 1.00 69.00 101 SER A O 1
ATOM 807 N N . GLY A 1 102 ? 15.680 10.530 -5.834 1.00 67.56 102 GLY A N 1
ATOM 808 C CA . GLY A 1 102 ? 16.377 11.817 -5.689 1.00 67.56 102 GLY A CA 1
ATOM 809 C C . GLY A 1 102 ? 15.601 13.019 -6.246 1.00 67.56 102 GLY A C 1
ATOM 810 O O . GLY A 1 102 ? 15.844 14.155 -5.856 1.00 67.56 102 GLY A O 1
ATOM 811 N N . LYS A 1 103 ? 14.628 12.774 -7.130 1.00 68.06 103 LYS A N 1
ATOM 812 C CA . LYS A 1 103 ? 13.655 13.750 -7.620 1.00 68.06 103 LYS A CA 1
ATOM 813 C C . LYS A 1 103 ? 12.584 13.984 -6.557 1.00 68.06 103 LYS A C 1
ATOM 815 O O . LYS A 1 103 ? 11.768 13.097 -6.301 1.00 68.06 103 LYS A O 1
ATOM 820 N N . GLN A 1 104 ? 12.597 15.164 -5.945 1.00 65.62 104 GLN A N 1
ATOM 821 C CA . GLN A 1 104 ? 11.514 15.632 -5.086 1.00 65.62 104 GLN A CA 1
ATOM 822 C C . GLN A 1 104 ? 10.553 16.481 -5.912 1.00 65.62 104 GLN A C 1
ATOM 824 O O . GLN A 1 104 ? 10.976 17.399 -6.607 1.00 65.62 104 GLN A O 1
ATOM 829 N N . CYS A 1 105 ? 9.263 16.170 -5.838 1.00 76.06 105 CYS A N 1
ATOM 830 C CA . CYS A 1 105 ? 8.242 17.057 -6.378 1.00 76.06 105 CYS A CA 1
ATOM 831 C C . CYS A 1 105 ? 7.961 18.217 -5.426 1.00 76.06 105 CYS A C 1
ATOM 833 O O . CYS A 1 105 ? 7.985 18.034 -4.211 1.00 76.06 105 CYS A O 1
ATOM 835 N N . GLU A 1 106 ? 7.653 19.383 -5.997 1.00 67.12 106 GLU A N 1
ATOM 836 C CA . GLU A 1 106 ? 7.417 20.635 -5.263 1.00 67.12 106 GLU A CA 1
ATOM 837 C C . GLU A 1 106 ? 6.216 20.555 -4.309 1.00 67.12 106 GLU A C 1
ATOM 839 O O . GLU A 1 106 ? 6.199 21.194 -3.259 1.00 67.12 106 GLU A O 1
ATOM 844 N N . SER A 1 107 ? 5.215 19.731 -4.631 1.00 71.50 107 SER A N 1
ATOM 845 C CA . SER A 1 107 ? 4.038 19.535 -3.782 1.00 71.50 107 SER A CA 1
ATOM 846 C C . SER A 1 107 ? 4.396 18.793 -2.487 1.00 71.50 107 SER A C 1
ATOM 848 O O . SER A 1 107 ? 4.772 17.614 -2.519 1.00 71.50 107 SER A O 1
ATOM 850 N N . THR A 1 108 ? 4.205 19.440 -1.338 1.00 78.88 108 THR A N 1
ATOM 851 C CA . THR A 1 108 ? 4.310 18.794 -0.022 1.00 78.88 108 THR A CA 1
ATOM 852 C C . THR A 1 108 ? 3.095 17.902 0.248 1.00 78.88 108 THR A C 1
ATOM 854 O O . THR A 1 108 ? 2.016 18.117 -0.303 1.00 78.88 108 THR A O 1
ATOM 857 N N . CYS A 1 109 ? 3.227 16.902 1.128 1.00 82.50 109 CYS A N 1
ATOM 858 C CA . CYS A 1 109 ? 2.103 16.015 1.463 1.00 82.50 109 CYS A CA 1
ATOM 859 C C . CYS A 1 109 ? 0.884 16.770 2.022 1.00 82.50 109 CYS A C 1
ATOM 861 O O . CYS A 1 109 ? -0.238 16.299 1.883 1.00 82.50 109 CYS A O 1
ATOM 863 N N . GLU A 1 110 ? 1.103 17.926 2.644 1.00 83.62 110 GLU A N 1
ATOM 864 C CA . GLU A 1 110 ? 0.059 18.744 3.269 1.00 83.62 110 GLU A CA 1
ATOM 865 C C . GLU A 1 110 ? -0.788 19.512 2.249 1.00 83.62 110 GLU A C 1
ATOM 867 O O . GLU A 1 110 ? -1.916 19.887 2.557 1.00 83.62 110 GLU A O 1
ATOM 872 N N . SER A 1 111 ? -0.276 19.689 1.026 1.00 85.62 111 SER A N 1
ATOM 873 C CA . SER A 1 111 ? -1.000 20.345 -0.069 1.00 85.62 111 SER A CA 1
ATOM 874 C C . SER A 1 111 ? -2.154 19.506 -0.631 1.00 85.62 111 SER A C 1
ATOM 876 O O . SER A 1 111 ? -3.043 20.043 -1.286 1.00 85.62 111 SER A O 1
ATOM 878 N N . TYR A 1 112 ? -2.161 18.193 -0.380 1.00 85.25 112 TYR A N 1
ATOM 879 C CA . TYR A 1 112 ? -3.193 17.299 -0.897 1.00 85.25 112 TYR A CA 1
ATOM 880 C C . TYR A 1 112 ? -4.470 17.343 -0.060 1.00 85.25 112 TYR A C 1
ATOM 882 O O . TYR A 1 112 ? -4.434 17.476 1.166 1.00 85.25 112 TYR A O 1
ATOM 890 N N . GLU A 1 113 ? -5.604 17.140 -0.729 1.00 88.50 113 GLU A N 1
ATOM 891 C CA . GLU A 1 113 ? -6.916 17.073 -0.095 1.00 88.50 113 GLU A CA 1
ATOM 892 C C . GLU A 1 113 ? -6.967 15.967 0.972 1.00 88.50 113 GLU A C 1
ATOM 894 O O . GLU A 1 113 ? -6.441 14.860 0.800 1.00 88.50 113 GLU A O 1
ATOM 899 N N . LYS A 1 114 ? -7.603 16.277 2.102 1.00 90.94 114 LYS A N 1
ATOM 900 C CA . LYS A 1 114 ? -7.853 15.311 3.171 1.00 90.94 114 LYS A CA 1
ATOM 901 C C . LYS A 1 114 ? -9.075 14.476 2.807 1.00 90.94 114 LYS A C 1
ATOM 903 O O . LYS A 1 114 ? -10.122 15.038 2.505 1.00 90.94 114 LYS A O 1
ATOM 908 N N . LYS A 1 115 ? -8.957 13.151 2.869 1.00 90.81 115 LYS A N 1
ATOM 909 C CA . LYS A 1 115 ? -10.064 12.231 2.553 1.00 90.81 115 LYS A CA 1
ATOM 910 C C . LYS A 1 115 ? -10.331 11.273 3.695 1.00 90.81 115 LYS A C 1
ATOM 912 O O . LYS A 1 115 ? -9.515 11.144 4.608 1.00 90.81 115 LYS A O 1
ATOM 917 N N . THR A 1 116 ? -11.476 10.600 3.652 1.00 91.75 116 THR A N 1
ATOM 918 C CA . THR A 1 116 ? -11.793 9.566 4.643 1.00 91.75 116 THR A CA 1
ATOM 919 C C . THR A 1 116 ? -10.775 8.422 4.577 1.00 91.75 116 THR A C 1
ATOM 921 O O . THR A 1 116 ? -10.205 8.161 3.512 1.00 91.75 116 THR A O 1
ATOM 924 N N . PRO A 1 117 ? -10.535 7.688 5.679 1.00 92.44 117 PRO A N 1
ATOM 925 C CA . PRO A 1 117 ? -9.651 6.523 5.682 1.00 92.44 117 PRO A CA 1
ATOM 926 C C . PRO A 1 117 ? -9.932 5.520 4.556 1.00 92.44 117 PRO A C 1
ATOM 928 O O . PRO A 1 117 ? -8.995 4.998 3.948 1.00 92.44 117 PRO A O 1
ATOM 931 N N . LYS A 1 118 ? -11.204 5.272 4.220 1.00 91.06 118 LYS A N 1
ATOM 932 C CA . LYS A 1 118 ? -11.563 4.386 3.104 1.00 91.06 118 LYS A CA 1
ATOM 933 C C . LYS A 1 118 ? -11.172 4.946 1.744 1.00 91.06 118 LYS A C 1
ATOM 935 O O . LYS A 1 118 ? -10.572 4.220 0.948 1.00 91.06 118 LYS A O 1
ATOM 940 N N . GLU A 1 119 ? -11.479 6.211 1.474 1.00 91.75 119 GLU A N 1
ATOM 941 C CA . GLU A 1 119 ? -11.113 6.869 0.214 1.00 91.75 119 GLU A CA 1
ATOM 942 C C . GLU A 1 119 ? -9.595 6.967 0.063 1.00 91.75 119 GLU A C 1
ATOM 944 O O . GLU A 1 119 ? -9.053 6.671 -1.002 1.00 91.75 119 GLU A O 1
ATOM 949 N N . PHE A 1 120 ? -8.893 7.280 1.151 1.00 93.44 120 PHE A N 1
ATOM 950 C CA . PHE A 1 120 ? -7.437 7.270 1.214 1.00 93.44 120 PHE A CA 1
ATOM 951 C C . PHE A 1 120 ? -6.865 5.903 0.816 1.00 93.44 120 PHE A C 1
ATOM 953 O O . PHE A 1 120 ? -6.019 5.817 -0.078 1.00 93.44 120 PHE A O 1
ATOM 960 N N . LEU A 1 121 ? -7.361 4.809 1.406 1.00 92.94 121 LEU A N 1
ATOM 961 C CA . LEU A 1 121 ? -6.919 3.452 1.062 1.00 92.94 121 LEU A CA 1
ATOM 962 C C . LEU A 1 121 ? -7.311 3.049 -0.367 1.00 92.94 121 LEU A C 1
ATOM 964 O O . LEU A 1 121 ? -6.598 2.278 -1.018 1.00 92.94 121 LEU A O 1
ATOM 968 N N . GLN A 1 122 ? -8.425 3.563 -0.890 1.00 93.12 122 GLN A N 1
ATOM 969 C CA . GLN A 1 122 ? -8.826 3.347 -2.278 1.00 93.12 122 GLN A CA 1
ATOM 970 C C . GLN A 1 122 ? -7.867 4.041 -3.253 1.00 93.12 122 GLN A C 1
ATOM 972 O O . GLN A 1 122 ? -7.409 3.404 -4.205 1.00 93.12 122 GLN A O 1
ATOM 977 N N . SER A 1 123 ? -7.507 5.298 -2.996 1.00 92.31 123 SER A N 1
ATOM 978 C CA . SER A 1 123 ? -6.505 6.036 -3.772 1.00 92.31 123 SER A CA 1
ATOM 979 C C . SER A 1 123 ? -5.125 5.388 -3.679 1.00 92.31 123 SER A C 1
ATOM 981 O O . SER A 1 123 ? -4.445 5.235 -4.696 1.00 92.31 123 SER A O 1
ATOM 983 N N . PHE A 1 124 ? -4.750 4.879 -2.503 1.00 92.25 124 PHE A N 1
ATOM 984 C CA . PHE A 1 124 ? -3.499 4.146 -2.340 1.00 92.25 124 PHE A CA 1
ATOM 985 C C . PHE A 1 124 ? -3.467 2.851 -3.167 1.00 92.25 124 PHE A C 1
ATOM 987 O O . PHE A 1 124 ? -2.481 2.556 -3.845 1.00 92.25 124 PHE A O 1
ATOM 994 N N . SER A 1 125 ? -4.574 2.099 -3.178 1.00 92.62 125 SER A N 1
ATOM 995 C CA . SER A 1 125 ? -4.731 0.905 -4.017 1.00 92.62 125 SER A CA 1
ATOM 996 C C . SER A 1 125 ? -4.620 1.242 -5.510 1.00 92.62 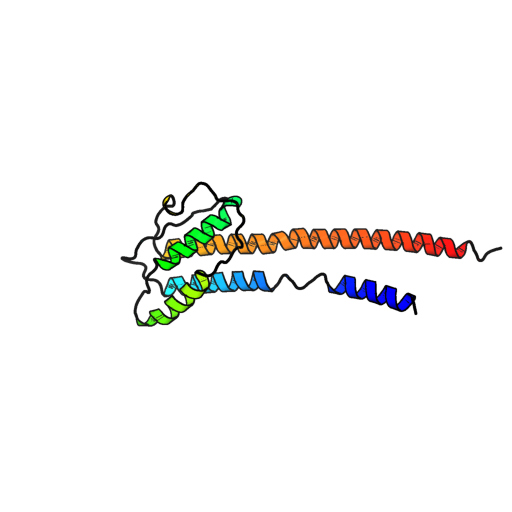125 SER A C 1
ATOM 998 O O . SER A 1 125 ? -3.913 0.549 -6.244 1.00 92.62 125 SER A O 1
ATOM 1000 N N . LYS A 1 126 ? -5.246 2.339 -5.968 1.00 91.69 126 LYS A N 1
ATOM 1001 C CA . LYS A 1 126 ? -5.122 2.822 -7.358 1.00 91.69 126 LYS A CA 1
ATOM 1002 C C . LYS A 1 126 ? -3.663 3.131 -7.717 1.00 91.69 126 LYS A C 1
ATOM 1004 O O . LYS A 1 126 ? -3.185 2.670 -8.754 1.00 91.69 126 LYS A O 1
ATOM 1009 N N . LEU A 1 127 ? -2.938 3.832 -6.843 1.00 90.19 127 LEU A N 1
ATOM 1010 C CA . LEU A 1 127 ? -1.519 4.144 -7.040 1.00 90.19 127 LEU A CA 1
ATOM 1011 C C . LEU A 1 127 ? -0.662 2.873 -7.142 1.00 90.19 127 LEU A C 1
ATOM 1013 O O . LEU A 1 127 ? 0.139 2.732 -8.066 1.00 90.19 127 LEU A O 1
ATOM 1017 N N . MET A 1 128 ? -0.863 1.914 -6.236 1.00 89.38 128 MET A N 1
ATOM 1018 C CA . MET A 1 128 ? -0.132 0.643 -6.249 1.00 89.38 128 MET A CA 1
ATOM 1019 C C . MET A 1 128 ? -0.437 -0.199 -7.490 1.00 89.38 128 MET A C 1
ATOM 1021 O O . MET A 1 128 ? 0.469 -0.823 -8.041 1.00 89.38 128 MET A O 1
ATOM 1025 N N . LYS A 1 129 ? -1.680 -0.177 -7.987 1.00 88.88 129 LYS A N 1
ATOM 1026 C CA . LYS A 1 129 ? -2.034 -0.795 -9.274 1.00 88.88 129 LYS A CA 1
ATOM 1027 C C . LYS A 1 129 ? -1.311 -0.118 -10.438 1.00 88.88 129 LYS A C 1
ATOM 1029 O O . LYS A 1 129 ? -0.760 -0.824 -11.276 1.00 88.88 129 LYS A O 1
ATOM 1034 N N . LYS A 1 130 ? -1.239 1.219 -10.467 1.00 85.81 130 LYS A N 1
ATOM 1035 C CA . LYS A 1 130 ? -0.482 1.964 -11.492 1.00 85.81 130 LYS A CA 1
ATOM 1036 C C . LYS A 1 130 ? 1.000 1.568 -11.485 1.00 85.81 130 LYS A C 1
ATOM 1038 O O . LYS A 1 130 ? 1.564 1.305 -12.543 1.00 85.81 130 LYS A O 1
ATOM 1043 N N . LEU A 1 131 ? 1.615 1.452 -10.305 1.00 84.38 131 LEU A N 1
ATOM 1044 C CA . LEU A 1 131 ? 3.002 0.986 -10.156 1.00 84.38 131 LEU A CA 1
ATOM 1045 C C . LEU A 1 131 ? 3.184 -0.470 -10.599 1.00 84.38 131 LEU A C 1
ATOM 1047 O O . LEU A 1 131 ? 4.161 -0.788 -11.275 1.00 84.38 131 LEU A O 1
ATOM 1051 N N . TYR A 1 132 ? 2.237 -1.345 -10.258 1.00 83.81 132 TYR A N 1
ATOM 1052 C CA . TYR A 1 132 ? 2.244 -2.736 -10.698 1.00 83.81 132 TYR A CA 1
ATOM 1053 C C . TYR A 1 132 ? 2.190 -2.840 -12.225 1.00 83.81 132 TYR A C 1
ATOM 1055 O O . TYR A 1 132 ? 3.064 -3.475 -12.812 1.00 83.81 132 TYR A O 1
ATOM 1063 N N . VAL A 1 133 ? 1.230 -2.162 -12.865 1.00 81.31 133 VAL A N 1
ATOM 1064 C CA . VAL A 1 133 ? 1.091 -2.141 -14.329 1.00 81.31 133 VAL A CA 1
ATOM 1065 C C . VAL A 1 133 ? 2.356 -1.585 -14.967 1.00 81.31 133 VAL A C 1
ATOM 1067 O O . VAL A 1 133 ? 2.910 -2.235 -15.839 1.00 81.31 133 VAL A O 1
ATOM 1070 N N . LYS A 1 134 ? 2.902 -0.464 -14.483 1.00 75.69 134 LYS A N 1
ATOM 1071 C CA . LYS A 1 134 ? 4.168 0.080 -15.001 1.00 75.69 134 LYS A CA 1
ATOM 1072 C C . LYS A 1 134 ? 5.327 -0.909 -14.933 1.00 75.69 134 LYS A C 1
ATOM 1074 O O . LYS A 1 134 ? 6.081 -1.026 -15.892 1.00 75.69 134 LYS A O 1
ATOM 1079 N N . HIS A 1 135 ? 5.467 -1.634 -13.826 1.00 68.56 135 HIS A N 1
ATOM 1080 C CA . HIS A 1 135 ? 6.529 -2.628 -13.668 1.00 68.56 135 HIS A CA 1
ATOM 1081 C C . HIS A 1 135 ? 6.327 -3.905 -14.488 1.00 68.56 135 HIS A C 1
ATOM 1083 O O . HIS A 1 135 ? 7.311 -4.597 -14.757 1.00 68.56 135 HIS A O 1
ATOM 1089 N N . VAL A 1 136 ? 5.086 -4.254 -14.829 1.00 67.12 136 VAL A N 1
ATOM 1090 C CA . VAL A 1 136 ? 4.769 -5.387 -15.708 1.00 67.12 136 VAL A CA 1
ATOM 1091 C C . VAL A 1 136 ? 4.928 -4.970 -17.174 1.00 67.12 136 VAL A C 1
ATOM 1093 O O . VAL A 1 136 ? 5.667 -5.623 -17.899 1.00 67.12 136 VAL A O 1
ATOM 1096 N N . VAL A 1 137 ? 4.368 -3.826 -17.572 1.00 58.88 137 VAL A N 1
ATOM 1097 C CA . VAL A 1 137 ? 4.423 -3.290 -18.943 1.00 58.88 137 VAL A CA 1
ATOM 1098 C C . VAL A 1 137 ? 5.850 -2.930 -19.361 1.00 58.88 137 VAL A C 1
ATOM 1100 O O . VAL A 1 137 ? 6.266 -3.311 -20.448 1.00 58.88 137 VAL A O 1
ATOM 1103 N N . GLN A 1 138 ? 6.665 -2.306 -18.493 1.00 52.41 138 GLN A N 1
ATOM 1104 C CA . GLN A 1 138 ? 8.090 -2.081 -18.800 1.00 52.41 138 GLN A CA 1
ATOM 1105 C C . GLN A 1 138 ? 8.838 -3.385 -19.108 1.00 52.41 138 GLN A C 1
ATOM 1107 O O . GLN A 1 138 ? 9.825 -3.358 -19.835 1.00 52.41 138 GLN A O 1
ATOM 1112 N N . LYS A 1 139 ? 8.390 -4.528 -18.575 1.00 52.19 139 LYS A N 1
ATOM 1113 C CA . LYS A 1 139 ? 8.998 -5.828 -18.876 1.00 52.19 139 LYS A CA 1
ATOM 1114 C C . LYS A 1 139 ? 8.468 -6.458 -20.149 1.00 52.19 139 LYS A C 1
ATOM 1116 O O . LYS A 1 139 ? 9.235 -7.169 -20.771 1.00 52.19 139 LYS A O 1
ATOM 1121 N N . GLU A 1 140 ? 7.226 -6.210 -20.547 1.00 47.19 140 GLU A N 1
ATOM 1122 C CA . GLU A 1 140 ? 6.757 -6.598 -21.884 1.00 47.19 140 GLU A CA 1
ATOM 1123 C C . GLU A 1 140 ? 7.504 -5.810 -22.958 1.00 47.19 140 GLU A C 1
ATOM 1125 O O . GLU A 1 140 ? 7.993 -6.394 -23.915 1.00 47.19 140 GLU A O 1
ATOM 1130 N N . THR A 1 141 ? 7.715 -4.504 -22.768 1.00 44.19 141 THR A N 1
ATOM 1131 C CA . THR A 1 141 ? 8.472 -3.694 -23.734 1.00 44.19 141 THR A CA 1
ATOM 1132 C C . THR A 1 141 ? 9.954 -4.076 -23.773 1.00 44.19 141 THR A C 1
ATOM 1134 O O . THR A 1 141 ? 10.525 -4.200 -24.851 1.00 44.19 141 THR A O 1
ATOM 1137 N N . VAL A 1 142 ? 10.588 -4.308 -22.617 1.00 48.22 142 VAL A N 1
ATOM 1138 C CA . VAL A 1 142 ? 11.994 -4.747 -22.559 1.00 48.22 142 VAL A CA 1
ATOM 1139 C C . VAL A 1 142 ? 12.145 -6.212 -22.975 1.00 48.22 142 VAL A C 1
ATOM 1141 O O . VAL A 1 142 ? 13.104 -6.534 -23.658 1.00 48.22 142 VAL A O 1
ATOM 1144 N N . GLY A 1 143 ? 11.204 -7.089 -22.628 1.00 49.12 143 GLY A N 1
ATOM 1145 C CA . GLY A 1 143 ? 11.187 -8.500 -23.019 1.00 49.12 143 GLY A CA 1
ATOM 1146 C C . GLY A 1 143 ? 11.021 -8.670 -24.523 1.00 49.12 143 GLY A C 1
ATOM 1147 O O . GLY A 1 143 ? 11.848 -9.330 -25.138 1.00 49.12 143 GLY A O 1
ATOM 1148 N N . ASN A 1 144 ? 10.059 -7.970 -25.128 1.00 48.59 144 ASN A N 1
ATOM 1149 C CA . ASN A 1 144 ? 9.879 -7.953 -26.581 1.00 48.59 144 ASN A CA 1
ATOM 1150 C C . ASN A 1 144 ? 11.093 -7.338 -27.290 1.00 48.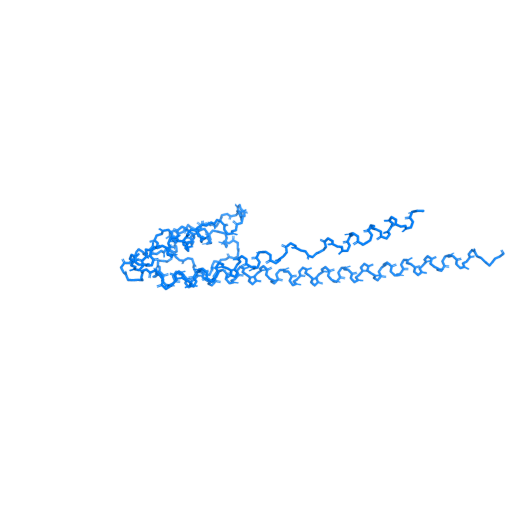59 144 ASN A C 1
ATOM 1152 O O . ASN A 1 144 ? 11.471 -7.785 -28.370 1.00 48.59 144 ASN A O 1
ATOM 1156 N N . SER A 1 145 ? 11.738 -6.335 -26.683 1.00 43.31 145 SER A N 1
ATOM 1157 C CA . SER A 1 145 ? 12.965 -5.746 -27.225 1.00 43.31 145 SER A CA 1
ATOM 1158 C C . SER A 1 145 ? 14.140 -6.730 -27.138 1.00 43.31 145 SER A C 1
ATOM 1160 O O . SER A 1 145 ? 14.793 -6.973 -28.143 1.00 43.31 145 SER A O 1
ATOM 1162 N N . ILE A 1 146 ? 14.357 -7.400 -26.000 1.00 53.41 146 ILE A N 1
ATOM 1163 C CA . ILE A 1 146 ? 15.390 -8.441 -25.837 1.00 53.41 146 ILE A CA 1
ATOM 1164 C C . ILE A 1 146 ? 15.134 -9.627 -26.775 1.00 53.41 146 ILE A C 1
ATOM 1166 O O . ILE A 1 146 ? 16.079 -10.137 -27.362 1.00 53.41 146 ILE A O 1
ATOM 1170 N N . GLU A 1 147 ? 13.884 -10.047 -26.963 1.00 50.34 147 GLU A N 1
ATOM 1171 C CA . GLU A 1 147 ? 13.517 -11.121 -27.892 1.00 50.34 147 GLU A CA 1
ATOM 1172 C C . GLU A 1 147 ? 13.774 -10.715 -29.353 1.00 50.34 147 GLU A C 1
ATOM 1174 O O . GLU A 1 147 ? 14.296 -11.505 -30.140 1.00 50.34 147 GLU A O 1
ATOM 1179 N N . SER A 1 148 ? 13.529 -9.444 -29.691 1.00 47.38 148 SER A N 1
ATOM 1180 C CA . SER A 1 148 ? 13.885 -8.863 -30.991 1.00 47.38 148 SER A CA 1
ATOM 1181 C C . SER A 1 148 ? 15.405 -8.791 -31.190 1.00 47.38 148 SER A C 1
ATOM 1183 O O . SER A 1 148 ? 15.907 -9.206 -32.231 1.00 47.38 148 SER A O 1
ATOM 1185 N N . PHE A 1 149 ? 16.162 -8.342 -30.184 1.00 46.88 149 PHE A N 1
ATOM 1186 C CA . PHE A 1 149 ? 17.630 -8.309 -30.211 1.00 46.88 149 PHE A CA 1
ATOM 1187 C C . PHE A 1 149 ? 18.244 -9.717 -30.272 1.00 46.88 149 PHE A C 1
ATOM 1189 O O . PHE A 1 149 ? 19.210 -9.926 -31.003 1.00 46.88 149 PHE A O 1
ATOM 1196 N N . ALA A 1 150 ? 17.666 -10.697 -29.572 1.00 48.47 150 ALA A N 1
ATOM 1197 C CA . ALA A 1 150 ? 18.090 -12.094 -29.618 1.00 48.47 150 ALA A CA 1
ATOM 1198 C C . ALA A 1 150 ? 17.823 -12.722 -30.994 1.00 48.47 150 ALA A C 1
ATOM 1200 O O . ALA A 1 150 ? 18.645 -13.495 -31.484 1.00 48.47 150 ALA A O 1
ATOM 1201 N N . LYS A 1 151 ? 16.715 -12.358 -31.652 1.00 51.88 151 LYS A N 1
ATOM 1202 C CA . LYS A 1 151 ? 16.414 -12.776 -33.027 1.00 51.88 151 LYS A CA 1
ATOM 1203 C C . LYS A 1 151 ? 17.401 -12.170 -34.031 1.00 51.88 151 LYS A C 1
ATOM 1205 O O . LYS A 1 151 ? 17.969 -12.906 -34.830 1.00 51.88 151 LYS A O 1
ATOM 1210 N N . ILE A 1 152 ? 17.700 -10.874 -33.903 1.00 51.09 152 ILE A N 1
ATOM 1211 C CA . ILE A 1 152 ? 18.695 -10.174 -34.736 1.00 51.09 152 ILE A CA 1
ATOM 1212 C C . ILE A 1 152 ? 20.100 -10.770 -34.550 1.00 51.09 152 ILE A C 1
ATOM 1214 O O . ILE A 1 152 ? 20.796 -11.014 -35.534 1.00 51.09 152 ILE A O 1
ATOM 1218 N N . GLN A 1 153 ? 20.521 -11.060 -33.312 1.00 45.00 153 GLN A N 1
ATOM 1219 C CA . GLN A 1 153 ? 21.805 -11.725 -33.066 1.00 45.00 153 GLN A CA 1
ATOM 1220 C C . GLN A 1 153 ? 21.841 -13.148 -33.627 1.00 45.00 153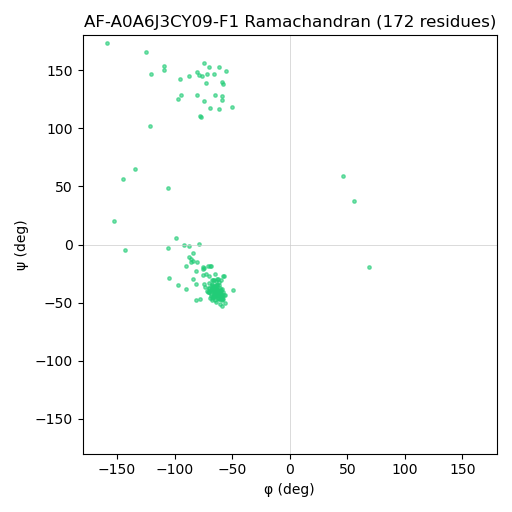 GLN A C 1
ATOM 1222 O O . GLN A 1 153 ? 22.864 -13.551 -34.173 1.00 45.00 153 GLN A O 1
ATOM 1227 N N . LYS A 1 154 ? 20.744 -13.908 -33.528 1.00 53.38 154 LYS A N 1
ATOM 1228 C CA . LYS A 1 154 ? 20.667 -15.273 -34.060 1.00 53.38 154 LYS A CA 1
ATOM 1229 C C . LYS A 1 154 ? 20.787 -15.298 -35.585 1.00 53.38 154 LYS A C 1
ATOM 1231 O O . LYS A 1 154 ? 21.528 -16.129 -36.103 1.00 53.38 154 LYS A O 1
ATOM 1236 N N . ASP A 1 155 ? 20.140 -14.362 -36.277 1.00 48.97 155 ASP A N 1
ATOM 1237 C CA . ASP A 1 155 ? 20.225 -14.239 -37.736 1.00 48.97 155 ASP A CA 1
ATOM 1238 C C . ASP A 1 155 ? 21.629 -13.798 -38.190 1.00 48.97 155 ASP A C 1
ATOM 1240 O O . ASP A 1 155 ? 22.177 -14.355 -39.143 1.00 48.97 155 ASP A O 1
ATOM 1244 N N . HIS A 1 156 ? 22.274 -12.876 -37.462 1.00 46.91 156 HIS A N 1
ATOM 1245 C CA . HIS A 1 156 ? 23.663 -12.476 -37.729 1.00 46.91 156 HIS A CA 1
ATOM 1246 C C . HIS A 1 156 ? 24.675 -13.605 -37.477 1.00 46.91 156 HIS A C 1
ATOM 1248 O O . HIS A 1 156 ? 25.620 -13.762 -38.247 1.00 46.91 156 HIS A O 1
ATOM 1254 N N . ILE A 1 157 ? 24.481 -14.406 -36.425 1.00 49.41 157 ILE A N 1
ATOM 1255 C CA . ILE A 1 157 ? 25.330 -15.569 -36.128 1.00 49.41 157 ILE A CA 1
ATOM 1256 C C . ILE A 1 157 ? 25.151 -16.656 -37.198 1.00 49.41 157 ILE A C 1
ATOM 1258 O O . ILE A 1 157 ? 26.140 -17.247 -37.623 1.00 49.41 157 ILE A O 1
ATOM 1262 N N . TYR A 1 158 ? 23.926 -16.888 -37.687 1.00 50.66 158 TYR A N 1
ATOM 1263 C CA . TYR A 1 158 ? 23.667 -17.825 -38.788 1.00 50.66 158 TYR A CA 1
ATOM 1264 C C . TYR A 1 158 ? 24.320 -17.385 -40.104 1.00 50.66 158 TYR A C 1
ATOM 1266 O O . TYR A 1 158 ? 24.935 -18.204 -40.781 1.00 50.66 158 TYR A O 1
ATOM 1274 N N . GLN A 1 159 ? 24.248 -16.096 -40.442 1.00 49.19 159 GLN A N 1
ATOM 1275 C CA . GLN A 1 159 ? 24.948 -15.536 -41.604 1.00 49.19 159 GLN A CA 1
ATOM 1276 C C . GLN A 1 159 ? 26.473 -15.661 -41.463 1.00 49.19 159 GLN A C 1
ATOM 1278 O O . GLN A 1 159 ? 27.154 -16.046 -42.408 1.00 49.19 159 GLN A O 1
ATOM 1283 N N . PHE A 1 160 ? 27.019 -15.414 -40.269 1.00 43.91 160 PHE A N 1
ATOM 1284 C CA . PHE A 1 160 ? 28.453 -15.562 -40.009 1.00 43.91 160 PHE A CA 1
ATOM 1285 C C . PHE A 1 160 ? 28.919 -17.027 -40.082 1.00 43.91 160 PHE A C 1
ATOM 1287 O O . PHE A 1 160 ? 30.021 -17.300 -40.551 1.00 43.91 160 PHE A O 1
ATOM 1294 N N . LEU A 1 161 ? 28.088 -17.985 -39.660 1.00 44.81 161 LEU A N 1
ATOM 1295 C CA . LEU A 1 161 ? 28.372 -19.418 -39.786 1.00 44.81 161 LEU A CA 1
ATOM 1296 C C . LEU A 1 161 ? 28.287 -19.902 -41.242 1.00 44.81 161 LEU A C 1
ATOM 1298 O O . LEU A 1 161 ? 29.178 -20.625 -41.670 1.00 44.81 161 LEU A O 1
ATOM 1302 N N . LEU A 1 16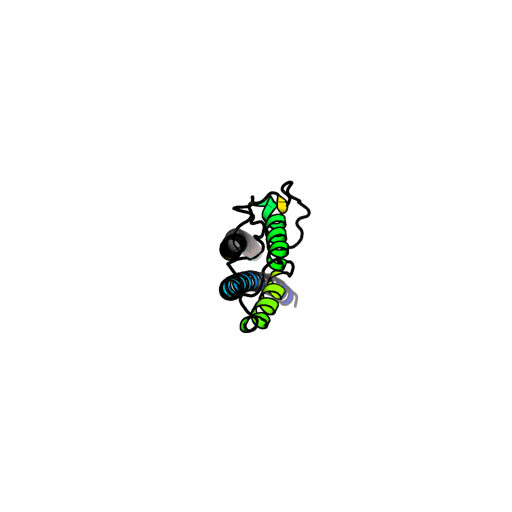2 ? 27.307 -19.439 -42.026 1.00 47.31 162 LEU A N 1
ATOM 1303 C CA . LEU A 1 162 ? 27.188 -19.762 -43.458 1.00 47.31 162 LEU A CA 1
ATOM 1304 C C . LEU A 1 162 ? 28.374 -19.242 -44.286 1.00 47.31 162 LEU A C 1
ATOM 1306 O O . LEU A 1 162 ? 28.868 -19.943 -45.165 1.00 47.31 162 LEU A O 1
ATOM 1310 N N . VAL A 1 163 ? 28.872 -18.041 -43.980 1.00 49.28 163 VAL A N 1
ATOM 1311 C CA . VAL A 1 163 ? 30.051 -17.463 -44.652 1.00 49.28 163 VAL A CA 1
ATOM 1312 C C . VAL A 1 163 ? 31.328 -18.248 -44.317 1.00 49.28 163 VAL A C 1
ATOM 1314 O O . VAL A 1 163 ? 32.190 -18.405 -45.178 1.00 49.28 163 VAL A O 1
ATOM 1317 N N . ASN A 1 164 ? 31.440 -18.792 -43.100 1.00 44.66 164 ASN A N 1
ATOM 1318 C CA . ASN A 1 164 ? 32.593 -19.604 -42.698 1.00 44.66 164 ASN A CA 1
ATOM 1319 C C . ASN A 1 164 ? 32.501 -21.065 -43.179 1.00 44.66 164 ASN A C 1
ATOM 1321 O O . ASN A 1 164 ? 33.521 -21.625 -43.568 1.00 44.66 164 ASN A O 1
ATOM 1325 N N . GLU A 1 165 ? 31.309 -21.668 -43.253 1.00 45.72 165 GLU A N 1
ATOM 1326 C CA . GLU A 1 165 ? 31.131 -22.998 -43.866 1.00 45.72 165 GLU A CA 1
ATOM 1327 C C . GLU A 1 165 ? 31.376 -22.975 -45.384 1.00 45.72 165 GLU A C 1
ATOM 1329 O O . GLU A 1 165 ? 31.887 -23.945 -45.944 1.00 45.72 165 GLU A O 1
ATOM 1334 N N . MET A 1 166 ? 31.103 -21.850 -46.055 1.00 36.31 166 MET A N 1
ATOM 1335 C CA . MET A 1 166 ? 31.499 -21.656 -47.454 1.00 36.31 166 MET A CA 1
ATOM 1336 C C . MET A 1 166 ? 33.001 -21.364 -47.630 1.00 36.31 166 MET A C 1
ATOM 1338 O O . MET A 1 166 ? 33.535 -21.605 -48.711 1.00 36.31 166 MET A O 1
ATOM 1342 N N . GLY A 1 167 ? 33.697 -20.897 -46.587 1.00 37.72 167 GLY A N 1
ATOM 1343 C CA . GLY A 1 167 ? 35.152 -20.695 -46.588 1.00 37.72 167 GLY A CA 1
ATOM 1344 C C . GLY A 1 167 ? 35.955 -21.998 -46.496 1.00 37.72 167 GLY A C 1
ATOM 1345 O O . GLY A 1 167 ? 36.995 -22.124 -47.141 1.00 37.72 167 GLY A O 1
ATOM 1346 N N . ASP A 1 168 ? 35.442 -23.002 -45.780 1.00 37.22 168 ASP A N 1
ATOM 1347 C CA . ASP A 1 168 ? 36.095 -24.315 -45.640 1.00 37.22 168 ASP A CA 1
ATOM 1348 C C . ASP A 1 168 ? 35.861 -25.257 -46.840 1.00 37.22 168 ASP A C 1
ATOM 1350 O O . ASP A 1 168 ? 36.587 -26.238 -47.013 1.00 37.22 168 ASP A O 1
ATOM 1354 N N . LEU A 1 169 ? 34.894 -24.955 -47.716 1.00 38.22 169 LEU A N 1
ATOM 1355 C CA . LEU A 1 169 ? 34.665 -25.699 -48.965 1.00 38.22 169 LEU A CA 1
ATOM 1356 C C . LEU A 1 169 ? 35.554 -25.236 -50.133 1.00 38.22 169 LEU A C 1
ATOM 1358 O O . LEU A 1 169 ? 35.691 -25.968 -51.111 1.00 38.22 169 LEU A O 1
ATOM 1362 N N . VAL A 1 170 ? 36.205 -24.070 -50.031 1.00 38.62 170 VAL A N 1
ATOM 1363 C CA . VAL A 1 170 ? 37.146 -23.573 -51.057 1.00 38.62 170 VAL A CA 1
ATOM 1364 C C . VAL A 1 170 ? 38.589 -24.040 -50.798 1.00 38.62 170 VAL A C 1
ATOM 1366 O O . VAL A 1 170 ? 39.379 -24.111 -51.734 1.00 38.62 170 VAL A O 1
ATOM 1369 N N . ILE A 1 171 ? 38.935 -24.480 -49.579 1.00 40.75 171 ILE A N 1
ATOM 1370 C CA . ILE A 1 171 ? 40.257 -25.067 -49.263 1.00 40.75 171 ILE A CA 1
ATOM 1371 C C . ILE A 1 171 ? 40.151 -26.590 -49.091 1.00 40.75 171 ILE A C 1
ATOM 1373 O O . ILE A 1 171 ? 40.607 -27.184 -48.119 1.00 40.75 171 ILE A O 1
ATOM 1377 N N . LYS A 1 172 ? 39.502 -27.262 -50.045 1.00 35.94 172 LYS A N 1
ATOM 1378 C CA . LYS A 1 172 ? 39.643 -28.720 -50.225 1.00 35.94 172 LYS A CA 1
ATOM 1379 C C . LYS A 1 172 ? 39.407 -29.190 -51.661 1.00 35.94 172 LYS A C 1
ATOM 1381 O O . LYS A 1 172 ? 39.130 -30.363 -51.893 1.00 35.94 172 LYS A O 1
ATOM 1386 N N . GLY A 1 173 ? 39.528 -28.265 -52.610 1.00 42.50 173 GLY A N 1
ATOM 1387 C CA . GLY A 1 173 ? 39.433 -28.515 -54.042 1.00 42.50 173 GLY A CA 1
ATOM 1388 C C . GLY A 1 173 ? 40.557 -27.807 -54.788 1.00 42.50 173 GLY A C 1
ATOM 1389 O O . GLY A 1 173 ? 40.287 -26.868 -55.529 1.00 42.50 173 GLY A O 1
ATOM 1390 N N . ASN A 1 174 ? 41.802 -28.222 -54.544 1.00 31.91 174 ASN A N 1
ATOM 1391 C CA . ASN A 1 174 ? 42.908 -28.109 -55.498 1.00 31.91 174 ASN A CA 1
ATOM 1392 C C . ASN A 1 174 ? 43.988 -29.141 -55.162 1.00 31.91 174 ASN A C 1
ATOM 1394 O O . ASN A 1 174 ? 44.341 -29.227 -53.963 1.00 31.91 174 ASN A O 1
#